Protein AF-A0A3B5QJN3-F1 (afdb_monomer_lite)

Radius of gyration: 13.62 Å; chains: 1; bounding box: 27×33×33 Å

Sequence (70 aa):
ESRCSFTSRGANLFSCPGDESLALCISEDCGMGAGIAAMFKKKFGRVSELKEQSEVLCNTMLISYIIVGE

Secondary structure (DSSP, 8-state):
----------S-GGGS-TTS-------TT----SHHHHHHHHHH--HHHHHHHHHHSTT-----------

Structure (mmCIF, N/CA/C/O backbone):
data_AF-A0A3B5QJN3-F1
#
_entry.id   AF-A0A3B5QJN3-F1
#
loop_
_atom_site.group_PDB
_atom_site.id
_atom_site.type_symbol
_atom_site.label_atom_id
_atom_site.label_alt_id
_atom_site.label_comp_id
_atom_site.label_asym_id
_atom_site.label_entity_id
_atom_site.label_seq_id
_atom_site.pdbx_PDB_ins_code
_atom_site.Cartn_x
_atom_site.Cartn_y
_atom_site.Cartn_z
_atom_site.occupancy
_atom_site.B_iso_or_equiv
_atom_site.auth_seq_id
_atom_site.auth_comp_id
_atom_site.auth_asym_id
_atom_site.auth_atom_id
_atom_site.pdbx_PDB_model_num
ATOM 1 N N . GLU A 1 1 ? 10.609 22.321 -15.562 1.00 61.97 1 GLU A N 1
ATOM 2 C CA . GLU A 1 1 ? 9.239 21.811 -15.366 1.00 61.97 1 GLU A CA 1
ATOM 3 C C . GLU A 1 1 ? 9.289 20.289 -15.373 1.00 61.97 1 GLU A C 1
ATOM 5 O O . GLU A 1 1 ? 9.878 19.723 -16.292 1.00 61.97 1 GLU A O 1
ATOM 10 N N . SER A 1 2 ? 8.790 19.632 -14.328 1.00 73.94 2 SER A N 1
ATOM 11 C CA . SER A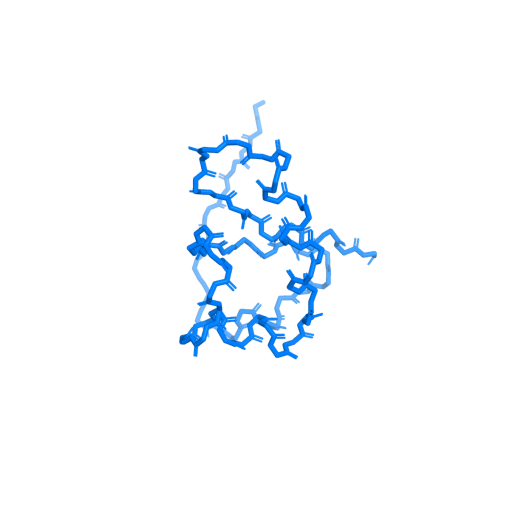 1 2 ? 8.784 18.167 -14.248 1.00 73.94 2 SER A CA 1
ATOM 12 C C . SER A 1 2 ? 7.613 17.633 -15.066 1.00 73.94 2 SER A C 1
ATOM 14 O O . SER A 1 2 ? 6.466 17.966 -14.786 1.00 73.94 2 SER A O 1
ATOM 16 N N . ARG A 1 3 ? 7.889 16.829 -16.098 1.00 82.94 3 ARG A N 1
ATOM 17 C CA . ARG A 1 3 ? 6.840 16.187 -16.900 1.00 82.94 3 ARG A CA 1
ATOM 18 C C . ARG A 1 3 ? 6.410 14.886 -16.236 1.00 82.94 3 ARG A C 1
ATOM 20 O O . ARG A 1 3 ? 7.177 13.929 -16.203 1.00 82.94 3 ARG A O 1
ATOM 27 N N . CYS A 1 4 ? 5.173 14.850 -15.761 1.00 83.69 4 CYS A N 1
ATOM 28 C CA . CYS A 1 4 ? 4.508 13.614 -15.370 1.00 83.69 4 CYS A CA 1
ATOM 29 C C . CYS A 1 4 ? 3.928 12.938 -16.619 1.00 83.69 4 CYS A C 1
ATOM 31 O O . CYS A 1 4 ? 3.456 13.611 -17.535 1.00 83.69 4 CYS A O 1
ATOM 33 N N . SER A 1 5 ? 3.951 11.608 -16.662 1.00 85.69 5 SER A N 1
ATOM 34 C CA . SER A 1 5 ? 3.324 10.830 -17.733 1.00 85.69 5 SER A CA 1
ATOM 35 C C . SER A 1 5 ? 2.435 9.750 -17.129 1.00 85.69 5 SER A C 1
ATOM 37 O O . SER A 1 5 ? 2.755 9.196 -16.080 1.00 85.69 5 SER A O 1
ATOM 39 N N . PHE A 1 6 ? 1.298 9.485 -17.770 1.00 88.00 6 PHE A N 1
ATOM 40 C CA . PHE A 1 6 ? 0.368 8.438 -17.364 1.00 88.00 6 PHE A CA 1
ATOM 41 C C . PHE A 1 6 ? 0.433 7.297 -18.372 1.00 88.00 6 PHE A C 1
ATOM 43 O O . PHE A 1 6 ? 0.283 7.514 -19.575 1.00 88.00 6 PHE A O 1
ATOM 50 N N . THR A 1 7 ? 0.645 6.079 -17.881 1.00 88.19 7 THR A N 1
ATOM 51 C CA . THR A 1 7 ? 0.628 4.867 -18.700 1.00 88.19 7 THR A CA 1
ATOM 52 C C . THR A 1 7 ? -0.279 3.833 -18.045 1.00 88.19 7 THR A C 1
ATOM 54 O O . THR A 1 7 ? -0.234 3.630 -16.834 1.00 88.19 7 THR A O 1
ATOM 57 N N . SER A 1 8 ? -1.128 3.184 -18.844 1.00 87.56 8 SER A N 1
ATOM 58 C CA . SER A 1 8 ? -1.918 2.035 -18.395 1.00 87.56 8 SER A CA 1
ATOM 59 C C . SER A 1 8 ? -1.262 0.757 -18.907 1.00 87.56 8 SER A C 1
ATOM 61 O O . SER A 1 8 ? -0.860 0.676 -20.068 1.00 87.56 8 SER A O 1
ATOM 63 N N . ARG A 1 9 ? -1.105 -0.237 -18.030 1.00 86.06 9 ARG A N 1
ATOM 64 C CA . ARG A 1 9 ? -0.496 -1.531 -18.358 1.00 86.06 9 ARG A CA 1
ATOM 65 C C . ARG A 1 9 ? -1.481 -2.642 -18.017 1.00 86.06 9 ARG A C 1
ATOM 67 O O . ARG A 1 9 ? -1.923 -2.747 -16.878 1.00 86.06 9 ARG A O 1
ATOM 74 N N . GLY A 1 10 ? -1.806 -3.483 -18.996 1.00 87.12 10 GLY A N 1
ATOM 75 C CA . GLY A 1 10 ? -2.611 -4.693 -18.801 1.00 87.12 10 GLY A CA 1
ATOM 76 C C . GLY A 1 10 ? -1.765 -5.838 -18.249 1.00 87.12 10 GLY A C 1
ATOM 77 O O . GLY A 1 10 ? -1.539 -6.824 -18.941 1.00 87.12 10 GLY A O 1
ATOM 78 N N . ALA A 1 11 ? -1.236 -5.679 -17.039 1.00 86.31 11 ALA A N 1
ATOM 79 C CA . ALA A 1 11 ? -0.366 -6.655 -16.390 1.00 86.31 11 ALA A CA 1
ATOM 80 C C . ALA A 1 11 ? -0.738 -6.815 -14.911 1.00 86.31 11 ALA A C 1
ATOM 82 O O . ALA A 1 11 ? -1.570 -6.083 -14.373 1.00 86.31 11 ALA A O 1
ATOM 83 N N . ASN A 1 12 ? -0.112 -7.780 -14.239 1.00 87.50 12 ASN A N 1
ATOM 84 C CA . ASN A 1 12 ? -0.246 -7.917 -12.795 1.00 87.50 12 ASN A CA 1
ATOM 85 C C . ASN A 1 12 ? 0.425 -6.723 -12.095 1.00 87.50 12 ASN A C 1
ATOM 87 O O . ASN A 1 12 ? 1.630 -6.527 -12.231 1.00 87.50 12 ASN A O 1
ATOM 91 N N . LEU A 1 13 ? -0.345 -5.970 -11.305 1.00 86.69 13 LEU A N 1
ATOM 92 C CA . LEU A 1 13 ? 0.136 -4.829 -10.514 1.00 86.69 13 LEU A CA 1
ATOM 93 C C . LEU A 1 13 ? 1.323 -5.197 -9.609 1.00 86.69 13 LEU A C 1
ATOM 95 O O . LEU A 1 13 ? 2.229 -4.406 -9.390 1.00 86.69 13 LEU A O 1
ATOM 99 N N . PHE A 1 14 ? 1.346 -6.430 -9.105 1.00 85.19 14 PHE A N 1
ATOM 100 C CA . PHE A 1 14 ? 2.394 -6.919 -8.213 1.00 85.19 14 PHE A CA 1
ATOM 101 C C . PHE A 1 14 ? 3.667 -7.387 -8.927 1.00 85.19 14 PHE A C 1
ATOM 103 O O . PHE A 1 14 ? 4.591 -7.831 -8.241 1.00 85.19 14 PHE A O 1
ATOM 110 N N . SER A 1 15 ? 3.684 -7.336 -10.261 1.00 86.31 15 SER A N 1
ATOM 111 C CA . SER A 1 15 ? 4.858 -7.568 -11.107 1.00 86.31 15 SER A CA 1
ATOM 112 C C . SER A 1 15 ? 5.580 -6.267 -11.472 1.00 86.31 15 SER A C 1
ATOM 114 O O . SER A 1 15 ? 6.527 -6.320 -12.254 1.00 86.31 15 SER A O 1
ATOM 116 N N . CYS A 1 16 ? 5.146 -5.118 -10.934 1.00 80.88 16 CYS A N 1
ATOM 117 C CA . CYS A 1 16 ? 5.929 -3.888 -10.996 1.00 80.88 16 CYS A CA 1
ATOM 118 C C . CYS A 1 16 ? 7.340 -4.128 -10.425 1.00 80.88 16 CYS A C 1
ATOM 120 O O . CYS A 1 16 ? 7.481 -4.888 -9.457 1.00 80.88 16 CYS A O 1
ATOM 122 N N . PRO A 1 17 ? 8.375 -3.536 -11.042 1.00 78.75 17 PRO A N 1
ATOM 123 C CA . PRO A 1 17 ? 9.740 -3.637 -10.548 1.00 78.75 17 PRO A CA 1
ATOM 124 C C . PRO A 1 17 ? 9.848 -3.019 -9.145 1.00 78.75 17 PRO A C 1
ATOM 126 O O . PRO A 1 17 ? 9.005 -2.223 -8.732 1.00 78.75 17 PRO A O 1
ATOM 129 N N . GLY A 1 18 ? 10.835 -3.479 -8.371 1.00 73.75 18 GLY A N 1
ATOM 130 C CA . GLY A 1 18 ? 10.928 -3.183 -6.937 1.00 73.75 18 GLY A CA 1
ATOM 131 C C . GLY A 1 18 ? 11.105 -1.701 -6.614 1.00 73.75 18 GLY A C 1
ATOM 132 O O . GLY A 1 18 ? 10.720 -1.286 -5.532 1.00 73.75 18 GLY A O 1
ATOM 133 N N . ASP A 1 19 ? 11.614 -0.917 -7.562 1.00 80.25 19 ASP A N 1
ATOM 134 C CA . ASP A 1 19 ? 11.838 0.528 -7.495 1.00 80.25 19 ASP A CA 1
ATOM 135 C C . ASP A 1 19 ? 10.558 1.370 -7.682 1.00 80.25 19 ASP A C 1
ATOM 137 O O . ASP A 1 19 ? 10.581 2.585 -7.478 1.00 80.25 19 ASP A O 1
ATOM 141 N N . GLU A 1 20 ? 9.428 0.751 -8.039 1.00 80.38 20 GLU A N 1
ATOM 142 C CA . GLU A 1 20 ? 8.130 1.418 -8.166 1.00 80.38 20 GLU A CA 1
ATOM 143 C C . GLU A 1 20 ? 7.287 1.304 -6.879 1.00 80.38 20 GLU A C 1
ATOM 145 O O . GLU A 1 20 ? 7.100 0.229 -6.306 1.00 80.38 20 GLU A O 1
ATOM 150 N N . SER A 1 21 ? 6.674 2.415 -6.462 1.00 83.12 21 SER A N 1
ATOM 151 C CA . SER A 1 21 ? 5.725 2.444 -5.340 1.00 83.12 21 SER A CA 1
ATOM 152 C C . SER A 1 21 ? 4.275 2.190 -5.771 1.00 83.12 21 SER A C 1
ATOM 154 O O . SER A 1 21 ? 3.827 2.673 -6.810 1.00 83.12 21 SER A O 1
ATOM 156 N N . LEU A 1 22 ? 3.505 1.470 -4.940 1.00 84.50 22 LEU A N 1
ATOM 157 C CA . LEU A 1 22 ? 2.145 1.002 -5.255 1.00 84.50 22 LEU A CA 1
ATOM 158 C C . LEU A 1 22 ? 1.053 1.590 -4.346 1.00 84.50 22 LEU A C 1
ATOM 160 O O . LEU A 1 22 ? 0.718 1.010 -3.318 1.00 84.50 22 LEU A O 1
ATOM 164 N N . ALA A 1 23 ? 0.393 2.669 -4.758 1.00 83.19 23 ALA A N 1
ATOM 165 C CA . ALA A 1 23 ? -0.693 3.250 -3.967 1.00 83.19 23 ALA A CA 1
ATOM 166 C C . ALA A 1 23 ? -2.023 2.469 -4.074 1.00 83.19 23 ALA A C 1
ATOM 168 O O . ALA A 1 23 ? -2.405 1.993 -5.144 1.00 83.19 23 ALA A O 1
ATOM 169 N N . LEU A 1 24 ? -2.766 2.395 -2.964 1.00 82.56 24 LEU A N 1
ATOM 170 C CA . LEU A 1 24 ? -4.119 1.838 -2.891 1.00 82.56 24 LEU A CA 1
ATOM 171 C C . LEU A 1 24 ? -4.951 2.642 -1.889 1.00 82.56 24 LEU A C 1
ATOM 173 O O . LEU A 1 24 ? -4.485 2.896 -0.789 1.00 82.56 24 LEU A O 1
ATOM 177 N N . CYS A 1 25 ? -6.199 2.964 -2.219 1.00 81.06 25 CYS A N 1
ATOM 178 C CA . CYS A 1 25 ? -7.145 3.496 -1.238 1.00 81.06 25 CYS A CA 1
ATOM 179 C C . CYS A 1 25 ? -7.799 2.350 -0.452 1.00 81.06 25 CYS A C 1
ATOM 181 O O . CYS A 1 25 ? -8.309 1.400 -1.051 1.00 81.06 25 CYS A O 1
ATOM 183 N N . ILE A 1 26 ? -7.820 2.453 0.877 1.00 81.44 26 ILE A N 1
ATOM 184 C CA . ILE A 1 26 ? -8.494 1.512 1.784 1.00 81.44 26 ILE A CA 1
ATOM 185 C C . ILE A 1 26 ? -9.384 2.279 2.768 1.00 81.44 26 ILE A C 1
ATOM 187 O O . ILE A 1 26 ? -9.237 3.490 2.920 1.00 81.44 26 ILE A O 1
ATOM 191 N N . SER A 1 27 ? -10.316 1.576 3.407 1.00 81.00 27 SER A N 1
ATOM 192 C CA . SER A 1 27 ? -11.178 2.130 4.452 1.00 81.00 27 SER A CA 1
ATOM 193 C C . SER A 1 27 ?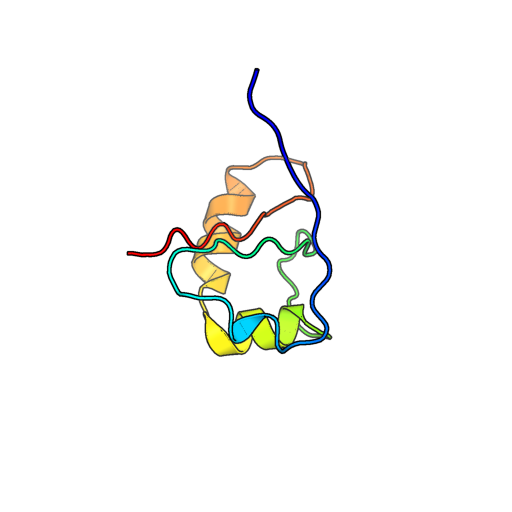 -10.403 2.429 5.741 1.00 81.00 27 SER A C 1
ATOM 195 O O . SER A 1 27 ? -9.368 1.816 6.005 1.00 81.00 27 SER A O 1
ATOM 197 N N . GLU A 1 28 ? -10.926 3.353 6.553 1.00 77.31 28 GLU A N 1
ATOM 198 C CA . GLU A 1 28 ? -10.338 3.790 7.834 1.00 77.31 28 GLU A CA 1
ATOM 199 C C . GLU A 1 28 ? -10.099 2.633 8.814 1.00 77.31 28 GLU A C 1
ATOM 201 O O . GLU A 1 28 ? -9.046 2.540 9.438 1.00 77.31 28 GLU A O 1
ATOM 206 N N . ASP A 1 29 ? -11.023 1.675 8.877 1.00 78.12 29 ASP A N 1
ATOM 207 C CA . ASP A 1 29 ? -10.902 0.479 9.718 1.00 78.12 29 ASP A CA 1
ATOM 208 C C . ASP A 1 29 ? -9.766 -0.472 9.274 1.00 78.12 29 ASP A C 1
ATOM 210 O O . ASP A 1 29 ? -9.506 -1.502 9.913 1.00 78.12 29 ASP A O 1
ATOM 214 N N . CYS A 1 30 ? -9.080 -0.145 8.170 1.00 79.50 30 CYS A N 1
ATOM 215 C CA . CYS A 1 30 ? -8.067 -0.961 7.511 1.00 79.50 30 CYS A CA 1
ATOM 216 C C . CYS A 1 30 ? -8.590 -2.379 7.207 1.00 79.50 30 CYS A C 1
ATOM 218 O O . CYS A 1 30 ? -7.842 -3.369 7.216 1.00 79.50 30 CYS A O 1
ATOM 220 N N . GLY A 1 31 ? -9.897 -2.481 6.935 1.00 80.25 31 GLY A N 1
ATOM 221 C CA . GLY A 1 31 ? -10.637 -3.693 6.600 1.00 80.25 31 GLY A CA 1
ATOM 222 C C . GLY A 1 31 ? -10.300 -4.211 5.201 1.00 80.25 31 GLY A C 1
ATOM 223 O O . GLY A 1 31 ? -11.146 -4.274 4.317 1.00 80.25 31 GLY A O 1
ATOM 224 N N . MET A 1 32 ? -9.048 -4.605 4.964 1.00 85.56 32 MET A N 1
ATOM 225 C CA . MET A 1 32 ? -8.548 -5.126 3.680 1.00 85.56 32 MET A CA 1
ATOM 226 C C . MET A 1 32 ? -9.029 -6.570 3.407 1.00 85.56 32 MET A C 1
ATOM 228 O O . MET A 1 32 ? -8.226 -7.488 3.234 1.00 85.56 32 MET A O 1
ATOM 232 N N . GLY A 1 33 ? -10.343 -6.804 3.451 1.00 87.62 33 GLY A N 1
ATOM 233 C CA . GLY A 1 33 ? -10.968 -8.130 3.367 1.00 87.62 33 GLY A CA 1
ATOM 234 C C . GLY A 1 33 ? -11.377 -8.574 1.960 1.00 87.62 33 GLY A C 1
ATOM 235 O O . GLY A 1 33 ? -11.635 -9.758 1.757 1.00 87.62 33 GLY A O 1
ATOM 236 N N . ALA A 1 34 ? -11.413 -7.663 0.983 1.00 89.81 34 ALA A N 1
ATOM 237 C CA . ALA A 1 34 ? -11.914 -7.940 -0.364 1.00 89.81 34 ALA A CA 1
ATOM 238 C C . ALA A 1 34 ? -11.044 -7.327 -1.475 1.00 89.81 34 ALA A C 1
ATOM 240 O O . ALA A 1 34 ? -10.207 -6.454 -1.235 1.00 89.81 34 ALA A O 1
ATOM 241 N N . GLY A 1 35 ? -11.258 -7.798 -2.709 1.00 89.88 35 GLY A N 1
ATOM 242 C CA . GLY A 1 35 ? -10.649 -7.249 -3.922 1.00 89.88 35 GLY A CA 1
ATOM 243 C C . GLY A 1 35 ? -9.118 -7.200 -3.892 1.00 89.88 35 GLY A C 1
ATOM 244 O O . GLY A 1 35 ? -8.453 -8.077 -3.337 1.00 89.88 35 GLY A O 1
ATOM 245 N N . ILE A 1 36 ? -8.557 -6.147 -4.493 1.00 88.94 36 ILE A N 1
ATOM 246 C CA . ILE A 1 36 ? -7.107 -5.918 -4.531 1.00 88.94 36 ILE A CA 1
ATOM 247 C C . ILE A 1 36 ? -6.526 -5.679 -3.129 1.00 88.94 36 ILE A C 1
ATOM 249 O O . ILE A 1 36 ? -5.420 -6.133 -2.848 1.00 88.94 36 ILE A O 1
ATOM 253 N N . ALA A 1 37 ? -7.295 -5.088 -2.206 1.00 87.56 37 ALA A N 1
ATOM 254 C CA . ALA A 1 37 ? -6.866 -4.869 -0.825 1.00 87.56 37 ALA A CA 1
ATOM 255 C C . ALA A 1 37 ? -6.562 -6.189 -0.098 1.00 87.56 37 ALA A C 1
ATOM 257 O O . ALA A 1 37 ? -5.539 -6.301 0.575 1.00 87.56 37 ALA A O 1
ATOM 258 N N . ALA A 1 38 ? -7.373 -7.233 -0.300 1.00 90.19 38 ALA A N 1
ATOM 259 C CA . ALA A 1 38 ? -7.088 -8.555 0.261 1.00 90.19 38 ALA A CA 1
ATOM 260 C C . ALA A 1 38 ? -5.768 -9.143 -0.264 1.00 90.19 38 ALA A C 1
ATOM 262 O O . ALA A 1 38 ? -5.058 -9.830 0.473 1.00 90.19 38 ALA A O 1
ATOM 263 N N . MET A 1 39 ? -5.412 -8.862 -1.523 1.00 90.06 39 MET A N 1
ATOM 264 C CA . MET A 1 39 ? -4.128 -9.280 -2.092 1.00 90.06 39 MET A CA 1
ATOM 265 C C . MET A 1 39 ? -2.955 -8.496 -1.495 1.00 90.06 39 MET A C 1
ATOM 267 O O . MET A 1 39 ? -1.959 -9.114 -1.128 1.00 90.06 39 MET A O 1
ATOM 271 N N . PHE A 1 40 ? -3.084 -7.177 -1.305 1.00 87.94 40 PHE A N 1
ATOM 272 C CA . PHE A 1 40 ? -2.076 -6.371 -0.597 1.00 87.94 40 PHE A CA 1
ATOM 273 C C . PHE A 1 40 ? -1.857 -6.872 0.835 1.00 87.94 40 PHE A C 1
ATOM 275 O O . PHE A 1 40 ? -0.715 -7.061 1.254 1.00 87.94 40 PHE A O 1
ATOM 282 N N . LYS A 1 41 ? -2.940 -7.176 1.562 1.00 87.25 41 LYS A N 1
ATOM 283 C CA . LYS A 1 41 ? -2.866 -7.742 2.914 1.00 87.25 41 LYS A CA 1
ATOM 284 C C . LYS A 1 41 ? -2.128 -9.079 2.933 1.00 87.25 41 LYS A C 1
ATOM 286 O O . LYS A 1 41 ? -1.313 -9.296 3.820 1.00 87.25 41 LYS A O 1
ATOM 291 N N . LYS A 1 42 ? -2.377 -9.959 1.958 1.00 89.38 42 LYS A N 1
ATOM 292 C CA . LYS A 1 42 ? -1.680 -11.251 1.842 1.00 89.38 42 LYS A CA 1
ATOM 293 C C . LYS A 1 42 ? -0.210 -11.106 1.445 1.00 89.38 42 LYS A C 1
ATOM 295 O O . LYS A 1 42 ? 0.610 -11.862 1.948 1.00 89.38 42 LYS A O 1
ATOM 300 N N . LYS A 1 43 ? 0.117 -10.173 0.543 1.00 87.31 43 LYS A N 1
ATOM 301 C CA . LYS A 1 43 ? 1.479 -10.003 0.016 1.00 87.31 43 LYS A CA 1
ATOM 302 C C . LYS A 1 43 ? 2.402 -9.276 0.994 1.00 87.31 43 LYS A C 1
ATOM 304 O O . LYS A 1 43 ? 3.537 -9.699 1.159 1.00 87.31 43 LYS A O 1
ATOM 309 N N . PHE A 1 44 ? 1.927 -8.199 1.622 1.00 86.12 44 PHE A N 1
ATOM 310 C CA . PHE A 1 44 ? 2.754 -7.360 2.494 1.00 86.12 44 PHE A CA 1
ATOM 311 C C . PHE A 1 44 ? 2.509 -7.617 3.981 1.00 86.12 44 PHE A C 1
ATOM 313 O O . PHE A 1 44 ? 3.438 -7.508 4.766 1.00 86.12 44 PHE A O 1
ATOM 320 N N . GLY A 1 45 ? 1.283 -7.944 4.402 1.00 84.31 45 GLY A N 1
ATOM 321 C CA . GLY A 1 45 ? 0.990 -8.318 5.795 1.00 84.31 45 GLY A CA 1
ATOM 322 C C . GLY A 1 45 ? 1.101 -7.204 6.847 1.00 84.31 45 GLY A C 1
ATOM 323 O O . GLY A 1 45 ? 0.731 -7.434 7.995 1.00 84.31 45 GLY A O 1
ATOM 324 N N . ARG A 1 46 ? 1.531 -5.987 6.486 1.00 83.12 46 ARG A N 1
ATOM 325 C CA . ARG A 1 46 ? 1.833 -4.868 7.410 1.00 83.12 46 ARG A CA 1
ATOM 326 C C . ARG A 1 46 ? 0.598 -4.110 7.930 1.00 83.12 46 ARG A C 1
ATOM 328 O O . ARG A 1 46 ? 0.649 -2.907 8.138 1.00 83.12 46 ARG A O 1
ATOM 335 N N . VAL A 1 47 ? -0.528 -4.793 8.153 1.00 82.88 47 VAL A N 1
ATOM 336 C CA . VAL A 1 47 ? -1.797 -4.147 8.562 1.00 82.88 47 VAL A CA 1
ATOM 337 C C . VAL A 1 47 ? -1.698 -3.487 9.941 1.00 82.88 47 VAL A C 1
ATOM 339 O O . VAL A 1 47 ? -2.318 -2.454 10.160 1.00 82.88 47 VAL A O 1
ATOM 342 N N . SER A 1 48 ? -0.928 -4.060 10.868 1.00 82.81 48 SER A N 1
ATOM 343 C CA . SER A 1 48 ? -0.755 -3.487 12.210 1.00 82.81 48 SER A CA 1
ATOM 344 C C . SER A 1 48 ? -0.060 -2.126 12.169 1.00 82.81 48 SER A C 1
ATOM 346 O O . SER A 1 48 ? -0.512 -1.197 12.826 1.00 82.81 48 SER A O 1
ATOM 348 N N . GLU A 1 49 ? 0.977 -1.988 11.340 1.00 82.50 49 GLU A N 1
ATOM 349 C CA . GLU A 1 49 ? 1.696 -0.721 11.165 1.00 82.50 49 GLU A CA 1
ATOM 350 C C . GLU A 1 49 ? 0.825 0.344 10.491 1.00 82.50 49 GLU A C 1
ATOM 352 O O . GLU A 1 49 ? 0.895 1.514 10.848 1.00 82.50 49 GLU A O 1
ATOM 357 N N . LEU A 1 50 ? -0.044 -0.051 9.550 1.00 78.12 50 LEU A N 1
ATOM 358 C CA . LEU A 1 50 ? -1.015 0.879 8.961 1.00 78.12 50 LEU A CA 1
ATOM 359 C C . LEU A 1 50 ? -1.979 1.423 10.008 1.00 78.12 50 LEU A C 1
ATOM 361 O O . LEU A 1 50 ? -2.303 2.604 9.982 1.00 78.12 50 LEU A O 1
ATOM 365 N N . LYS A 1 51 ? -2.446 0.564 10.920 1.00 79.38 51 LYS A N 1
ATOM 366 C CA . LYS A 1 51 ? -3.347 0.986 11.995 1.00 79.38 51 LYS A CA 1
ATOM 367 C C . LYS A 1 51 ? -2.658 1.975 12.925 1.00 79.38 51 LYS A C 1
ATOM 369 O O . LYS A 1 51 ? -3.250 2.990 13.258 1.00 79.38 51 LYS A O 1
ATOM 374 N N . GLU A 1 52 ? -1.398 1.724 13.266 1.00 79.81 52 GLU A N 1
ATOM 375 C CA . GLU A 1 52 ? -0.591 2.650 14.064 1.00 79.81 52 GLU A CA 1
ATOM 376 C C . GLU A 1 52 ? -0.390 4.003 13.358 1.00 79.81 52 GLU A C 1
ATOM 378 O O . GLU A 1 52 ? -0.505 5.051 13.985 1.00 79.81 52 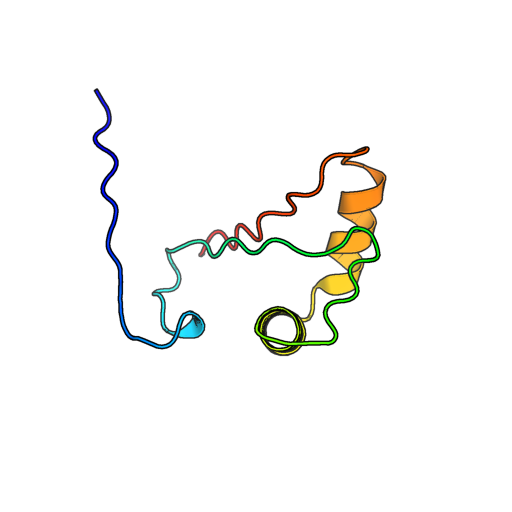GLU A O 1
ATOM 383 N N . GLN A 1 53 ? -0.174 4.004 12.038 1.00 71.75 53 GLN A N 1
ATOM 384 C CA . GLN A 1 53 ? -0.080 5.238 11.247 1.00 71.75 53 GLN A CA 1
ATOM 385 C C . GLN A 1 53 ? -1.424 5.966 11.103 1.00 71.75 53 GLN A C 1
ATOM 387 O O . GLN A 1 53 ? -1.448 7.196 11.076 1.00 71.75 53 GLN A O 1
ATOM 392 N N . SER A 1 54 ? -2.537 5.234 11.018 1.00 69.44 54 SER A N 1
ATOM 393 C CA . SER A 1 54 ? -3.886 5.801 10.901 1.00 69.44 54 SER A CA 1
ATOM 394 C C . SER A 1 54 ? -4.298 6.585 12.147 1.00 69.44 54 SER A C 1
ATOM 396 O O . SER A 1 54 ? -4.975 7.600 12.022 1.00 69.44 54 SER A O 1
ATOM 398 N N . GLU A 1 55 ? -3.854 6.165 13.333 1.00 61.47 55 GLU A N 1
ATOM 399 C CA . GLU A 1 55 ? -4.065 6.913 14.583 1.00 61.47 55 GLU A CA 1
ATOM 400 C C . GLU A 1 55 ? -3.365 8.287 14.552 1.00 61.47 55 GLU A C 1
ATOM 402 O O . GLU A 1 55 ? -3.812 9.239 15.191 1.00 61.47 55 GLU A O 1
ATOM 407 N N . VAL A 1 56 ? -2.280 8.412 13.778 1.00 61.22 56 VAL A N 1
ATOM 408 C CA . VAL A 1 56 ? -1.493 9.648 13.635 1.00 61.22 56 VAL A CA 1
ATOM 409 C C . VAL A 1 56 ? -1.997 10.514 12.468 1.00 61.22 56 VAL A C 1
ATOM 411 O O . VAL A 1 56 ? -1.981 11.744 12.550 1.00 61.22 56 VAL A O 1
ATOM 414 N N . LEU A 1 57 ? -2.483 9.898 11.385 1.00 59.06 57 LEU A N 1
ATOM 415 C CA . LEU A 1 57 ? -3.007 10.564 10.186 1.00 59.06 57 LEU A CA 1
ATOM 416 C C . LEU A 1 57 ? -4.523 10.785 10.292 1.00 59.06 57 LEU A C 1
ATOM 418 O O . LEU A 1 57 ? -5.341 10.167 9.618 1.00 59.06 57 LEU A O 1
ATOM 422 N N . CYS A 1 58 ? -4.873 11.723 11.163 1.00 40.31 58 CYS A N 1
ATOM 423 C CA . CYS A 1 58 ? -6.222 12.206 11.431 1.00 40.31 58 CYS A CA 1
ATOM 424 C C . CYS A 1 58 ? -7.030 12.522 10.138 1.00 40.31 58 CYS A C 1
ATOM 426 O O . CYS A 1 58 ? -6.679 13.418 9.372 1.00 40.31 58 CYS A O 1
ATOM 428 N N . ASN A 1 59 ? -8.158 11.821 9.944 1.00 51.88 59 ASN A N 1
ATOM 429 C CA . ASN A 1 59 ? -9.341 12.202 9.143 1.00 51.88 59 ASN A CA 1
ATOM 430 C C . ASN A 1 59 ? -9.238 12.371 7.607 1.00 51.88 59 ASN A C 1
ATOM 432 O O . ASN A 1 59 ? -10.142 12.954 7.005 1.00 51.88 59 ASN A O 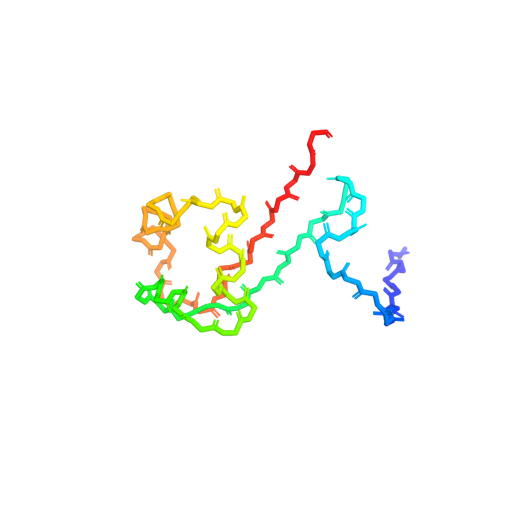1
ATOM 436 N N . THR A 1 60 ? -8.220 11.861 6.911 1.00 43.94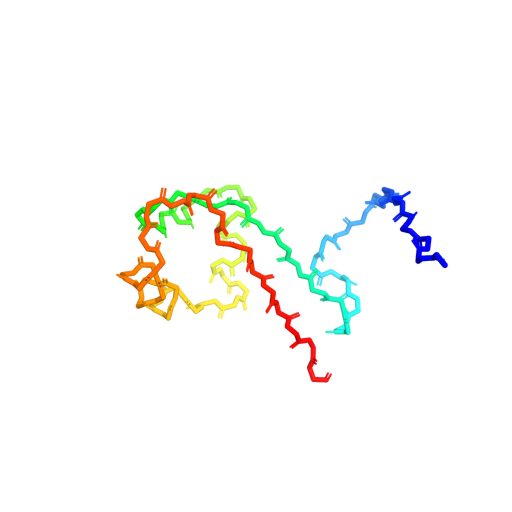 60 THR A N 1
ATOM 437 C CA . THR A 1 60 ? -8.246 11.836 5.431 1.00 43.94 60 THR A CA 1
ATOM 438 C C . THR A 1 60 ? -7.923 10.451 4.886 1.00 43.94 60 THR A C 1
ATOM 440 O O . THR A 1 60 ? -6.793 9.976 4.929 1.00 43.94 60 THR A O 1
ATOM 443 N N . MET A 1 61 ? -8.968 9.811 4.353 1.00 52.00 61 MET A N 1
ATOM 444 C CA . MET A 1 61 ? -8.944 8.554 3.609 1.00 52.00 61 MET A CA 1
ATOM 445 C C . MET A 1 61 ? -8.027 8.653 2.386 1.00 52.00 61 MET A C 1
ATOM 447 O O . MET A 1 61 ? -8.502 8.964 1.302 1.00 52.00 61 MET A O 1
ATOM 451 N N . LEU A 1 62 ? -6.728 8.406 2.546 1.00 49.94 62 LEU A N 1
ATOM 452 C CA . LEU A 1 62 ? -5.775 8.148 1.459 1.00 49.94 62 LEU A CA 1
ATOM 453 C C . LEU A 1 62 ? -4.484 7.562 2.060 1.00 49.94 62 LEU A C 1
ATOM 455 O O . LEU A 1 62 ? -3.419 8.176 2.005 1.00 49.94 62 LEU A O 1
ATOM 459 N N . ILE A 1 63 ? -4.546 6.358 2.643 1.00 54.16 63 ILE A N 1
ATOM 460 C CA . ILE A 1 63 ? -3.306 5.645 2.990 1.00 54.16 63 ILE A CA 1
ATOM 461 C C . ILE A 1 63 ? -2.699 5.104 1.697 1.00 54.16 63 ILE A C 1
ATOM 463 O O . ILE A 1 63 ? -2.956 3.982 1.276 1.00 54.16 63 ILE A O 1
ATOM 467 N N . SER A 1 64 ? -1.903 5.939 1.039 1.00 53.38 64 SER A N 1
ATOM 468 C CA . SER A 1 64 ? -1.103 5.531 -0.107 1.00 53.38 64 SER A CA 1
ATOM 469 C C . SER A 1 64 ? -0.031 4.565 0.394 1.00 53.38 64 SER A C 1
ATOM 471 O O . SER A 1 64 ? 0.870 4.972 1.121 1.00 53.38 64 SER A O 1
ATOM 473 N N . TYR A 1 65 ? -0.120 3.283 0.027 1.00 56.31 65 TYR A N 1
ATOM 474 C CA . TYR A 1 65 ? 0.973 2.328 0.228 1.00 56.31 65 TYR A CA 1
ATOM 475 C C . TYR A 1 65 ? 2.184 2.756 -0.622 1.00 56.31 65 TYR A C 1
ATOM 477 O O . TYR A 1 65 ? 2.364 2.341 -1.759 1.00 56.31 65 TYR A O 1
ATOM 485 N N . ILE A 1 66 ? 3.049 3.622 -0.107 1.00 54.50 66 ILE A N 1
ATOM 486 C CA . ILE A 1 66 ? 4.325 3.892 -0.771 1.00 54.50 66 ILE A CA 1
ATOM 487 C C . ILE A 1 66 ? 5.291 2.816 -0.283 1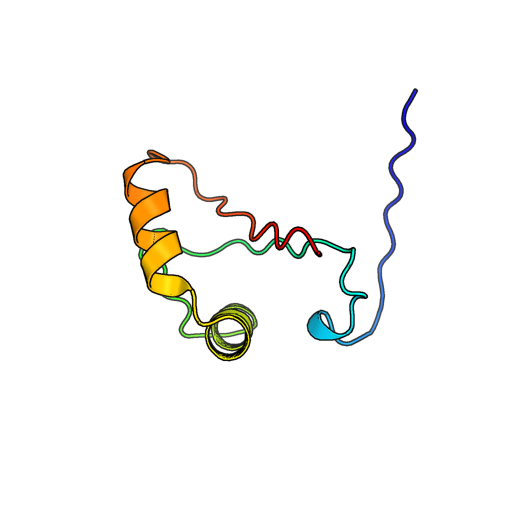.00 54.50 66 ILE A C 1
ATOM 489 O O . ILE A 1 66 ? 5.977 2.986 0.719 1.00 54.50 66 ILE A O 1
ATOM 493 N N . ILE A 1 67 ? 5.306 1.664 -0.960 1.00 54.88 67 ILE A N 1
ATOM 494 C CA . ILE A 1 67 ? 6.455 0.762 -0.854 1.00 54.88 67 ILE A CA 1
ATOM 495 C C . ILE A 1 67 ? 7.581 1.479 -1.606 1.00 54.88 67 ILE A C 1
ATOM 497 O O . ILE A 1 67 ? 7.613 1.462 -2.834 1.00 54.88 67 ILE A O 1
ATOM 501 N N . VAL A 1 68 ? 8.432 2.211 -0.889 1.00 48.31 68 VAL A N 1
ATOM 502 C CA . VAL A 1 68 ? 9.721 2.640 -1.438 1.00 48.31 68 VAL A CA 1
ATOM 503 C C . VAL A 1 68 ? 10.537 1.360 -1.568 1.00 48.31 68 VAL A C 1
ATOM 505 O O . VAL A 1 68 ? 10.775 0.692 -0.562 1.00 48.31 68 VAL A O 1
ATOM 508 N N . GLY A 1 69 ? 10.853 0.968 -2.799 1.00 46.59 69 GLY A N 1
ATOM 509 C CA . GLY A 1 69 ? 11.811 -0.101 -3.044 1.00 46.59 69 GLY A CA 1
ATOM 510 C C . GLY A 1 69 ? 13.132 0.197 -2.358 1.00 46.59 69 GLY A C 1
ATOM 511 O O . GLY A 1 69 ? 13.573 1.345 -2.384 1.00 46.59 69 GLY A O 1
ATOM 512 N N . GLU A 1 70 ? 13.747 -0.819 -1.756 1.00 41.97 70 GLU A N 1
ATOM 513 C CA . GLU A 1 70 ? 15.208 -0.807 -1.617 1.00 41.97 70 GLU A CA 1
ATOM 514 C C . GLU A 1 70 ? 15.866 -0.974 -2.990 1.00 41.97 70 GLU A C 1
ATOM 516 O O . GLU A 1 70 ? 15.351 -1.792 -3.794 1.00 41.97 70 GLU A O 1
#

Organism: Xiphophorus maculatus (NCBI:txid8083)

Foldseek 3Di:
DDDDDDDDDPDPPVPPPLQDFAFDFDDLVLCLPDDVSVVVCVPPVCSVVVNVVSVVVPDDGTPTRGNRGD

InterPro domains:
  IPR043472 Macro domain-like [G3DSA:3.40.220.10] (7-68)
  IPR043472 Macro domain-like [SSF52949] (12-51)
  IPR050892 ADP-ribose derivative metabolism enzymes [PTHR12521] (2-54)

pLDDT: mean 75.93, std 14.28, range [40.31, 90.19]